Protein AF-A0A935GCS5-F1 (afdb_monomer_lite)

Sequence (72 aa):
MKVATPFQLLKSIFGLKGFEKGIFEMSGGYFIFDEIHAYDPEVIAQIKVLLEFAINHLNVKVCLMTTTLLLF

Secondary structure (DSSP, 8-state):
-----HHHHHHHHTT-TTHHHHHHHHTT-EEEESSGGGS-HHHHHHHHHHHHHHHHHH--EEEE--S-----

Foldseek 3Di:
DDDDQLVVLLCLVVPPVPSVVSLVVLAQEEAEAAALVVDDPVSNVSSVVSCVCCVVPRVYHYHYHHPDDPDD

Radius of gyration: 12.28 Å; chains: 1; bounding box: 30×30×26 Å

pLDDT: mean 76.07, std 10.16, range [42.31, 86.31]

Structure (mmCIF, N/CA/C/O backbone):
data_AF-A0A935GCS5-F1
#
_entry.id   AF-A0A935GCS5-F1
#
loop_
_atom_site.group_PDB
_atom_site.id
_atom_site.type_symbol
_atom_site.label_atom_id
_atom_site.label_alt_id
_atom_site.label_comp_id
_atom_site.label_asym_id
_atom_site.label_entity_id
_atom_site.label_seq_id
_atom_site.pdbx_PDB_ins_code
_atom_site.Cartn_x
_atom_site.Cartn_y
_atom_site.Cartn_z
_atom_site.occupancy
_atom_site.B_iso_or_equiv
_atom_site.auth_seq_id
_atom_site.auth_comp_id
_atom_site.auth_asym_id
_atom_site.auth_atom_id
_atom_site.pdbx_PDB_model_num
ATOM 1 N N . MET A 1 1 ? -13.459 -0.667 -4.742 1.00 51.72 1 MET A N 1
ATOM 2 C CA . MET A 1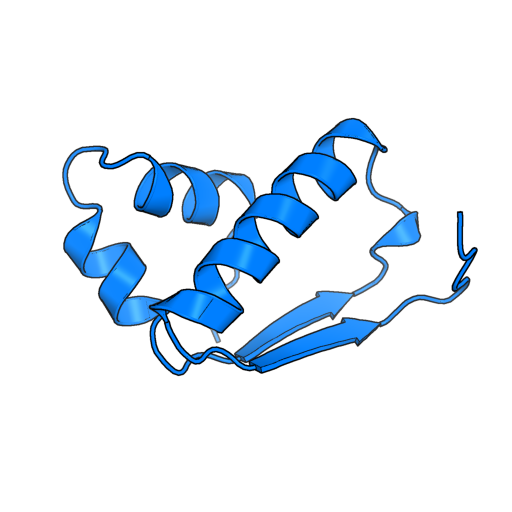 1 ? -12.050 -0.837 -5.153 1.00 51.72 1 MET A CA 1
ATOM 3 C C . MET A 1 1 ? -11.513 0.539 -5.513 1.00 51.72 1 MET A C 1
ATOM 5 O O . MET A 1 1 ? -12.034 1.146 -6.439 1.00 51.72 1 MET A O 1
ATOM 9 N N . LYS A 1 2 ? -10.597 1.089 -4.713 1.00 66.69 2 LYS A N 1
ATOM 10 C CA . LYS A 1 2 ? -10.024 2.427 -4.918 1.00 66.69 2 LYS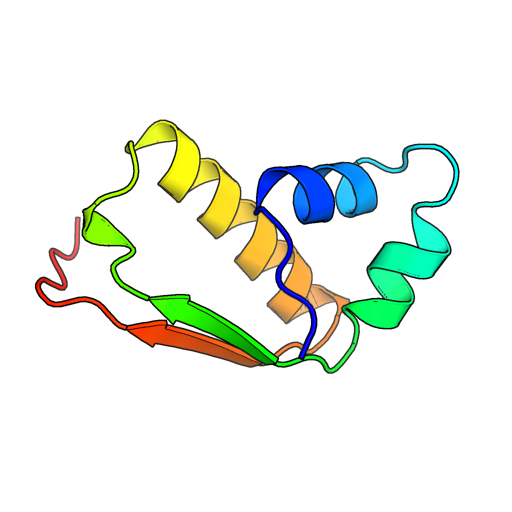 A CA 1
ATOM 11 C C . LYS A 1 2 ? -8.589 2.227 -5.387 1.00 66.69 2 LYS A C 1
ATOM 13 O O . LYS A 1 2 ? -7.829 1.551 -4.704 1.00 66.69 2 LYS A O 1
ATOM 18 N N . VAL A 1 3 ? -8.249 2.764 -6.551 1.00 66.56 3 VAL A N 1
ATOM 19 C CA . VAL A 1 3 ? -6.873 2.741 -7.052 1.00 66.56 3 VAL A CA 1
ATOM 20 C C . VAL A 1 3 ? -6.183 3.981 -6.501 1.00 66.56 3 VAL A C 1
ATOM 22 O O . VAL A 1 3 ? -6.634 5.099 -6.746 1.00 66.56 3 VAL A O 1
ATOM 25 N N . ALA A 1 4 ? -5.141 3.780 -5.705 1.00 72.06 4 ALA A N 1
ATOM 26 C CA . ALA A 1 4 ? -4.329 4.846 -5.137 1.00 72.06 4 ALA A CA 1
ATOM 27 C C . ALA A 1 4 ? -2.865 4.572 -5.463 1.00 72.06 4 ALA A C 1
ATOM 29 O O . ALA A 1 4 ? -2.434 3.419 -5.479 1.00 72.06 4 ALA A O 1
ATOM 30 N N . THR A 1 5 ? -2.097 5.626 -5.727 1.00 77.31 5 THR A N 1
ATOM 31 C CA . THR A 1 5 ? -0.662 5.463 -5.968 1.00 77.31 5 THR A CA 1
ATOM 32 C C . THR A 1 5 ? 0.085 5.282 -4.643 1.00 77.31 5 THR A C 1
ATOM 34 O O . THR A 1 5 ? -0.342 5.832 -3.621 1.00 77.31 5 THR A O 1
ATOM 37 N N . PRO A 1 6 ? 1.236 4.582 -4.635 1.00 73.88 6 PRO A N 1
ATOM 38 C CA . PRO A 1 6 ? 2.067 4.429 -3.439 1.00 73.88 6 PRO A CA 1
ATOM 39 C C . PRO A 1 6 ? 2.376 5.768 -2.766 1.00 73.88 6 PRO A C 1
ATOM 41 O O . PRO A 1 6 ? 2.319 5.888 -1.548 1.00 73.88 6 PRO A O 1
ATOM 44 N N . PHE A 1 7 ? 2.606 6.809 -3.569 1.00 75.94 7 PHE A N 1
ATOM 45 C CA . PHE A 1 7 ? 2.855 8.171 -3.106 1.00 75.94 7 PHE A CA 1
ATOM 46 C C . PHE A 1 7 ? 1.686 8.785 -2.332 1.00 75.94 7 PHE A C 1
ATOM 48 O O . PHE A 1 7 ? 1.909 9.543 -1.390 1.00 75.94 7 PHE A O 1
ATOM 55 N N . GLN A 1 8 ? 0.438 8.490 -2.710 1.00 76.44 8 GLN A N 1
ATOM 56 C CA . GLN A 1 8 ? -0.729 8.965 -1.963 1.00 76.44 8 GLN A CA 1
ATOM 57 C C . GLN A 1 8 ? -0.819 8.294 -0.596 1.00 76.44 8 GLN A C 1
ATOM 59 O O . GLN A 1 8 ? -1.117 8.965 0.389 1.00 76.44 8 GLN A O 1
ATOM 64 N N . LEU A 1 9 ? -0.508 6.999 -0.538 1.00 77.88 9 LEU A N 1
ATOM 65 C CA . LEU A 1 9 ? -0.484 6.248 0.708 1.00 77.88 9 LEU A CA 1
ATOM 66 C C . LEU A 1 9 ? 0.671 6.734 1.604 1.00 77.88 9 LEU A C 1
ATOM 68 O O . LEU A 1 9 ? 0.455 7.018 2.780 1.00 77.88 9 LEU A O 1
ATOM 72 N N . LEU A 1 10 ? 1.859 6.968 1.026 1.00 77.81 10 LEU A N 1
ATOM 73 C CA . LEU A 1 10 ? 3.008 7.572 1.710 1.00 77.81 10 LEU A CA 1
ATOM 74 C C . LEU A 1 10 ? 2.623 8.921 2.328 1.00 77.81 10 LEU A C 1
ATOM 76 O O . LEU A 1 10 ? 2.866 9.148 3.508 1.00 77.81 10 LEU A O 1
ATOM 80 N N . LYS A 1 11 ? 1.963 9.806 1.568 1.00 78.00 11 LYS A N 1
ATOM 81 C CA . LYS A 1 11 ? 1.512 11.115 2.073 1.00 78.00 11 LYS A CA 1
ATOM 82 C C . LYS A 1 11 ? 0.619 11.003 3.312 1.00 78.00 11 LYS A C 1
ATOM 84 O O . LYS A 1 11 ? 0.677 11.884 4.169 1.00 78.00 11 LYS A O 1
ATOM 89 N N . SER A 1 12 ? -0.181 9.943 3.422 1.00 74.75 12 SER A N 1
ATOM 90 C CA . SER A 1 12 ? -0.977 9.669 4.622 1.00 74.75 12 SER A CA 1
ATOM 91 C C . SER A 1 12 ? -0.149 9.105 5.783 1.00 74.75 12 SER A C 1
ATOM 93 O O . SER A 1 12 ? -0.519 9.307 6.927 1.00 74.75 12 SER A O 1
ATOM 95 N N . ILE A 1 13 ? 0.979 8.439 5.546 1.00 74.00 13 ILE A N 1
ATOM 96 C CA . ILE A 1 13 ? 1.874 7.996 6.632 1.00 74.00 13 ILE A CA 1
ATOM 97 C C . ILE A 1 13 ? 2.730 9.166 7.144 1.00 74.00 13 ILE A C 1
ATOM 99 O O . ILE A 1 13 ? 2.979 9.281 8.339 1.00 74.00 13 ILE A O 1
ATOM 103 N N . PHE A 1 14 ? 3.107 10.098 6.265 1.00 75.38 14 PHE A N 1
ATOM 104 C CA . PHE A 1 14 ? 3.913 11.282 6.597 1.00 75.38 14 PHE A CA 1
ATOM 105 C C . PHE A 1 14 ? 3.157 12.397 7.355 1.00 75.38 14 PHE A C 1
ATOM 107 O O . PHE A 1 14 ? 3.712 13.474 7.567 1.00 75.38 14 PHE A O 1
ATOM 114 N N . GLY A 1 15 ? 1.905 12.177 7.776 1.00 68.75 15 GLY A N 1
ATOM 115 C CA . GLY A 1 15 ? 1.195 13.101 8.673 1.00 68.75 15 GLY A CA 1
ATOM 116 C C . GLY A 1 15 ? 0.721 14.414 8.033 1.00 68.75 15 GLY A C 1
ATOM 117 O O . GLY A 1 15 ? 0.488 15.400 8.732 1.00 68.75 15 GLY A O 1
ATOM 118 N N . LEU A 1 16 ? 0.568 14.464 6.705 1.00 72.81 16 LEU A N 1
ATOM 119 C CA . LEU A 1 16 ? 0.033 15.644 6.012 1.00 72.81 16 LEU A CA 1
ATOM 120 C C . LEU A 1 16 ? -1.452 15.872 6.356 1.00 72.81 16 LEU A C 1
ATOM 122 O O . LEU A 1 16 ? -2.181 14.938 6.673 1.00 72.81 16 LEU A O 1
ATOM 126 N N . LYS A 1 17 ? -1.935 17.120 6.275 1.00 66.31 17 LYS A N 1
ATOM 127 C CA . LYS A 1 17 ? -3.327 17.496 6.611 1.00 66.31 17 LYS A CA 1
ATOM 128 C C . LYS A 1 17 ? -4.350 16.524 5.986 1.00 66.31 17 LYS A C 1
ATOM 130 O O . LYS A 1 17 ? -4.429 16.421 4.765 1.00 66.31 17 LYS A O 1
ATOM 135 N N . GLY A 1 18 ? -5.136 15.834 6.821 1.00 68.81 18 GLY A N 1
ATOM 136 C CA . GLY A 1 18 ? -6.103 14.810 6.388 1.00 68.81 18 GLY A CA 1
ATOM 137 C C . GLY A 1 18 ? -5.577 13.366 6.382 1.00 68.81 18 GLY A C 1
ATOM 138 O O . GLY A 1 18 ? -6.255 12.480 5.859 1.00 68.81 18 GLY A O 1
ATOM 139 N N . PHE A 1 19 ? -4.397 13.116 6.960 1.00 76.62 19 PHE A N 1
ATOM 140 C CA . PHE A 1 19 ? -3.779 11.791 7.029 1.00 76.62 19 PHE A CA 1
ATOM 141 C C . PHE A 1 19 ? -4.622 10.747 7.766 1.00 76.62 19 PHE A C 1
ATOM 143 O O . PHE A 1 19 ? -4.669 9.598 7.337 1.00 76.62 19 PHE A O 1
ATOM 150 N N . GLU A 1 20 ? -5.330 11.147 8.823 1.00 78.12 20 GLU A N 1
ATOM 151 C CA . GLU A 1 20 ? -6.129 10.251 9.669 1.00 78.12 20 GLU A CA 1
ATOM 152 C C . GLU A 1 20 ? -7.172 9.485 8.854 1.00 78.12 20 GLU A C 1
ATOM 154 O O . GLU A 1 20 ? -7.328 8.279 9.018 1.00 78.12 20 GLU A O 1
ATOM 159 N N . LYS A 1 21 ? -7.829 10.162 7.904 1.00 79.69 21 LYS A N 1
ATOM 160 C CA . LYS A 1 21 ? -8.813 9.534 7.018 1.00 79.69 21 LYS A CA 1
ATOM 161 C C . LYS A 1 21 ? -8.164 8.515 6.082 1.00 79.69 21 LYS A C 1
ATOM 163 O O . LYS A 1 21 ? -8.721 7.443 5.883 1.00 79.69 21 LYS A O 1
ATOM 168 N N . GLY A 1 22 ? -6.986 8.830 5.543 1.00 75.94 22 GLY A N 1
ATOM 169 C CA . GLY A 1 22 ? -6.237 7.914 4.682 1.00 75.94 22 GLY A CA 1
ATOM 170 C C . GLY A 1 22 ? -5.766 6.674 5.440 1.00 75.94 22 GLY A C 1
ATOM 171 O O . GLY A 1 22 ? -5.992 5.561 4.984 1.00 75.94 22 GLY A O 1
ATOM 172 N N . ILE A 1 23 ? -5.171 6.862 6.620 1.00 79.00 23 ILE A N 1
ATOM 173 C CA . ILE A 1 23 ? -4.740 5.787 7.527 1.00 79.00 23 ILE A CA 1
ATOM 174 C C . ILE A 1 23 ? -5.936 4.910 7.914 1.00 79.00 23 ILE A C 1
ATOM 176 O O . ILE A 1 23 ? -5.848 3.689 7.837 1.00 79.00 23 ILE A O 1
ATOM 180 N N . PHE A 1 24 ? -7.081 5.510 8.245 1.00 81.94 24 PHE A N 1
ATOM 181 C CA . PHE A 1 24 ? -8.291 4.765 8.585 1.00 81.94 24 PHE A CA 1
ATOM 182 C C . PHE A 1 24 ? -8.858 3.975 7.396 1.00 81.94 24 PHE A C 1
ATOM 184 O O . PHE A 1 24 ? -9.233 2.821 7.563 1.00 81.94 24 PHE A O 1
ATOM 191 N N . GLU A 1 25 ? -8.876 4.557 6.190 1.00 78.81 25 GLU A N 1
ATOM 192 C C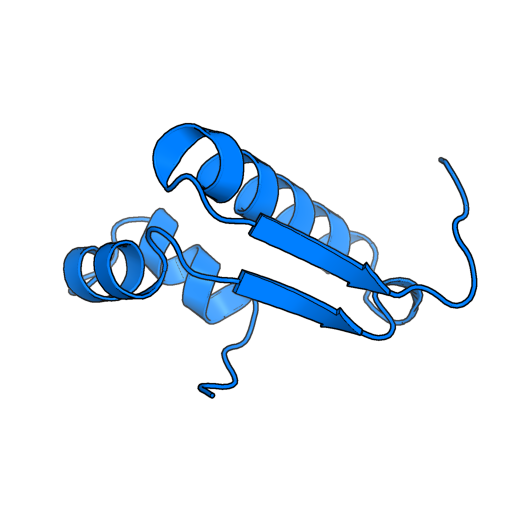A . GLU A 1 25 ? -9.277 3.854 4.960 1.00 78.81 25 GLU A CA 1
ATOM 193 C C . GLU A 1 25 ? -8.330 2.696 4.609 1.00 78.81 25 GLU A C 1
ATOM 195 O O . GLU A 1 25 ? -8.760 1.707 4.018 1.00 78.81 25 GLU A O 1
ATOM 200 N N . MET A 1 26 ? -7.044 2.825 4.940 1.00 77.56 26 MET A N 1
ATOM 201 C CA . MET A 1 26 ? -6.052 1.778 4.715 1.00 77.56 26 MET A CA 1
ATOM 202 C C . MET A 1 26 ? -6.127 0.672 5.762 1.00 77.56 26 MET A C 1
ATOM 204 O O . MET A 1 26 ? -5.847 -0.468 5.420 1.00 77.56 26 MET A O 1
ATOM 208 N N . SER A 1 27 ? -6.496 0.983 7.005 1.00 81.12 27 SER A N 1
ATOM 209 C CA . SER A 1 27 ? -6.534 0.030 8.118 1.00 81.12 27 SER A CA 1
ATOM 210 C C . SER A 1 27 ? -7.432 -1.171 7.817 1.00 81.12 27 SER A C 1
ATOM 212 O O . SER A 1 27 ? -8.595 -1.014 7.448 1.00 81.12 27 SER A O 1
ATOM 214 N N . GLY A 1 28 ? -6.888 -2.385 7.942 1.00 80.94 28 GLY A N 1
ATOM 215 C CA . GLY A 1 28 ? -7.595 -3.628 7.604 1.00 80.94 28 GLY A CA 1
ATOM 216 C C . GLY A 1 28 ? -7.911 -3.819 6.110 1.00 80.94 28 GLY A C 1
ATOM 217 O O . GLY A 1 28 ? -8.641 -4.743 5.748 1.00 80.94 28 GLY A O 1
ATOM 218 N N . GLY A 1 29 ? -7.378 -2.964 5.234 1.00 82.75 29 GLY A N 1
ATOM 219 C CA . GLY A 1 29 ? -7.483 -3.085 3.785 1.00 82.75 29 GLY A CA 1
ATOM 220 C C . GLY A 1 29 ? -6.596 -4.184 3.188 1.00 82.75 29 GLY A C 1
ATOM 221 O O . GLY A 1 29 ? -5.675 -4.707 3.820 1.00 82.75 29 GLY A O 1
ATOM 222 N N . TYR A 1 30 ? -6.876 -4.513 1.926 1.00 82.31 30 TYR A N 1
ATOM 223 C CA . TYR A 1 30 ? -6.029 -5.379 1.107 1.00 82.31 30 TYR A CA 1
ATOM 224 C C . TYR A 1 30 ? -5.291 -4.540 0.069 1.00 82.31 30 TYR A C 1
ATOM 226 O O . TYR A 1 30 ? -5.921 -3.878 -0.758 1.00 82.31 30 TYR A O 1
ATOM 234 N N . PHE A 1 31 ? -3.963 -4.600 0.093 1.00 83.31 31 PHE A N 1
ATOM 235 C CA . PHE A 1 31 ? -3.123 -4.017 -0.945 1.00 83.31 31 PHE A CA 1
ATOM 236 C C . PHE A 1 31 ? -2.741 -5.090 -1.950 1.00 83.31 31 PHE A C 1
ATOM 238 O O . PHE A 1 31 ? -2.234 -6.141 -1.569 1.00 83.31 31 PHE A O 1
ATOM 245 N N . ILE A 1 32 ? -2.980 -4.825 -3.229 1.00 81.50 32 ILE A N 1
ATOM 246 C CA . ILE A 1 32 ? -2.590 -5.712 -4.322 1.00 81.50 32 ILE A CA 1
ATOM 247 C C . ILE A 1 32 ? -1.666 -4.902 -5.220 1.00 81.50 32 ILE A C 1
ATOM 249 O O . ILE A 1 32 ? -2.092 -3.893 -5.783 1.00 81.50 32 ILE A O 1
ATOM 253 N N . PHE A 1 33 ? -0.408 -5.319 -5.302 1.00 80.62 33 PHE A N 1
ATOM 254 C CA . PHE A 1 33 ? 0.555 -4.762 -6.243 1.00 80.62 33 PHE A CA 1
ATOM 255 C C . PHE A 1 33 ? 0.765 -5.782 -7.348 1.00 80.62 33 PHE A C 1
ATOM 257 O O . PHE A 1 33 ? 1.237 -6.888 -7.084 1.00 80.62 33 PHE A O 1
ATOM 264 N N . ASP A 1 34 ? 0.384 -5.393 -8.556 1.00 74.75 34 ASP A N 1
ATOM 265 C CA . ASP A 1 34 ? 0.612 -6.163 -9.770 1.00 74.75 34 ASP A CA 1
ATOM 266 C C . ASP A 1 34 ? 1.861 -5.624 -10.473 1.00 74.75 34 ASP A C 1
ATOM 268 O O . ASP A 1 34 ? 2.123 -4.419 -10.424 1.00 74.75 34 ASP A O 1
ATOM 272 N N . GLU A 1 35 ? 2.651 -6.507 -11.078 1.00 77.31 35 GLU A N 1
ATOM 273 C CA . GLU A 1 35 ? 3.859 -6.153 -11.835 1.00 77.31 35 GLU A CA 1
ATOM 274 C C . GLU A 1 35 ? 4.867 -5.287 -11.051 1.00 77.31 35 GLU A C 1
ATOM 276 O O . GLU A 1 35 ? 5.485 -4.364 -11.585 1.00 77.31 35 GLU A O 1
ATOM 281 N N . ILE A 1 36 ? 5.093 -5.601 -9.767 1.00 74.81 36 ILE A N 1
ATOM 282 C CA . ILE A 1 36 ? 5.989 -4.805 -8.902 1.00 74.81 36 ILE A CA 1
ATOM 283 C C . ILE A 1 36 ? 7.434 -4.690 -9.440 1.00 74.81 36 ILE A C 1
ATOM 285 O O . ILE A 1 36 ? 8.152 -3.761 -9.085 1.00 74.81 36 ILE A O 1
ATOM 289 N N . HIS A 1 37 ? 7.853 -5.594 -10.332 1.00 70.62 37 HIS A N 1
ATOM 290 C CA . HIS A 1 37 ? 9.171 -5.576 -10.972 1.00 70.62 37 HIS A CA 1
ATOM 291 C C . HIS A 1 37 ? 9.343 -4.485 -12.045 1.00 70.62 37 HIS A C 1
ATOM 293 O O . HIS A 1 37 ? 10.475 -4.177 -12.407 1.00 70.62 37 HIS A O 1
ATOM 299 N N . ALA A 1 38 ? 8.253 -3.920 -12.570 1.00 74.94 38 ALA A N 1
ATOM 300 C CA . ALA A 1 38 ? 8.303 -2.852 -13.570 1.00 74.94 38 ALA A CA 1
ATOM 301 C C . ALA A 1 38 ? 8.543 -1.464 -12.945 1.00 74.94 38 ALA A C 1
ATOM 303 O O . ALA A 1 38 ? 8.723 -0.483 -13.665 1.00 74.94 38 ALA A O 1
ATOM 304 N N . TYR A 1 39 ? 8.522 -1.370 -11.612 1.00 75.25 39 TYR A N 1
ATOM 305 C CA . TYR A 1 39 ? 8.755 -0.129 -10.884 1.00 75.25 39 TYR A CA 1
ATOM 306 C C . TYR A 1 39 ? 10.248 0.113 -10.669 1.00 75.25 39 TYR A C 1
ATOM 308 O O . TYR A 1 39 ? 11.010 -0.814 -10.399 1.00 75.25 39 TYR A O 1
ATOM 316 N N . ASP A 1 40 ? 10.651 1.383 -10.719 1.00 81.56 40 ASP A N 1
ATOM 317 C CA . ASP A 1 40 ? 12.013 1.786 -10.383 1.00 81.56 40 ASP A CA 1
ATOM 318 C C . ASP A 1 40 ? 12.415 1.329 -8.965 1.00 81.56 40 ASP A C 1
ATOM 320 O O . ASP A 1 40 ? 11.582 1.348 -8.047 1.00 81.56 40 ASP A O 1
ATOM 324 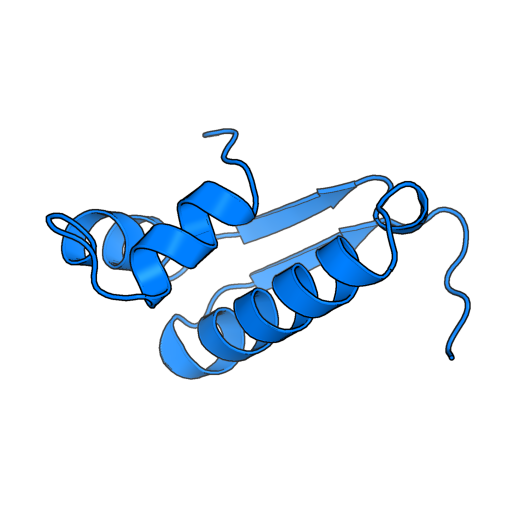N N . PRO A 1 41 ? 13.698 0.989 -8.734 1.00 82.56 41 PRO A N 1
ATOM 325 C CA . PRO A 1 41 ? 14.195 0.549 -7.428 1.00 82.56 41 PRO A CA 1
ATOM 326 C C . PRO A 1 41 ? 13.876 1.532 -6.292 1.00 82.56 41 PRO A C 1
ATOM 328 O O . PRO A 1 41 ? 13.578 1.122 -5.169 1.00 82.56 41 PRO A O 1
ATOM 331 N N . GLU A 1 42 ? 13.891 2.834 -6.588 1.00 83.88 42 GLU A N 1
ATOM 332 C CA . GLU A 1 42 ? 13.531 3.893 -5.641 1.00 83.88 42 GLU A CA 1
ATOM 333 C C . GLU A 1 42 ? 12.066 3.787 -5.192 1.00 83.88 42 GLU A C 1
ATOM 335 O O . GLU A 1 42 ? 11.754 3.924 -4.006 1.00 83.88 42 GLU A O 1
ATOM 340 N N . VAL A 1 43 ? 11.163 3.479 -6.126 1.00 82.69 43 VAL A N 1
ATOM 341 C CA . VAL A 1 43 ? 9.732 3.305 -5.852 1.00 82.69 43 VAL A CA 1
ATOM 342 C C . VAL A 1 43 ? 9.496 2.010 -5.078 1.00 82.69 43 VAL A C 1
ATOM 344 O O . VAL A 1 43 ? 8.712 2.003 -4.130 1.00 82.69 43 VAL A O 1
ATOM 347 N N . ILE A 1 44 ? 10.215 0.932 -5.408 1.00 82.88 44 ILE A N 1
ATOM 348 C CA . ILE A 1 44 ? 10.162 -0.332 -4.657 1.00 82.88 44 ILE A CA 1
ATOM 349 C C . ILE A 1 44 ? 10.589 -0.114 -3.200 1.00 82.88 44 ILE A C 1
ATOM 351 O O . ILE A 1 44 ? 9.921 -0.608 -2.291 1.00 82.88 44 ILE A O 1
ATOM 355 N N . ALA A 1 45 ? 11.650 0.661 -2.950 1.00 85.88 45 ALA A N 1
ATOM 356 C CA . ALA A 1 45 ? 12.090 0.983 -1.593 1.00 85.88 45 ALA A CA 1
ATOM 357 C C . ALA A 1 45 ? 11.013 1.753 -0.805 1.00 85.88 45 ALA A C 1
ATOM 359 O O . ALA A 1 45 ? 10.731 1.420 0.348 1.00 85.88 45 ALA A O 1
ATOM 360 N N . GLN A 1 46 ? 10.356 2.732 -1.435 1.00 84.56 46 GLN A N 1
ATOM 361 C CA . GLN A 1 46 ? 9.242 3.469 -0.829 1.00 84.56 46 GLN A CA 1
ATOM 362 C C . GLN A 1 46 ? 8.038 2.564 -0.538 1.00 84.56 46 GLN A C 1
ATOM 364 O O . GLN A 1 46 ? 7.469 2.626 0.553 1.00 84.56 46 GLN A O 1
ATOM 369 N N . ILE A 1 47 ? 7.671 1.698 -1.488 1.00 83.88 47 ILE A N 1
ATOM 370 C CA . ILE A 1 47 ? 6.608 0.699 -1.329 1.00 83.88 47 ILE A CA 1
ATOM 371 C C . ILE A 1 47 ? 6.946 -0.238 -0.165 1.00 83.88 47 ILE A C 1
ATOM 373 O O . ILE A 1 47 ? 6.093 -0.470 0.686 1.00 83.88 47 ILE A O 1
ATOM 377 N N . LYS A 1 48 ? 8.188 -0.719 -0.057 1.00 85.31 48 LYS A N 1
ATOM 378 C CA . LYS A 1 48 ? 8.626 -1.602 1.034 1.00 85.31 48 LYS A CA 1
ATOM 379 C C . LYS A 1 48 ? 8.416 -0.965 2.410 1.00 85.31 48 LYS A C 1
ATOM 381 O O . LYS A 1 48 ? 7.811 -1.595 3.272 1.00 85.31 48 LYS A O 1
ATOM 386 N N . VAL A 1 49 ? 8.852 0.283 2.597 1.00 86.31 49 VAL A N 1
ATOM 387 C CA . VAL A 1 49 ? 8.656 1.025 3.859 1.00 86.31 49 VAL A CA 1
ATOM 388 C C . VAL A 1 49 ? 7.166 1.231 4.150 1.00 86.31 49 VAL A C 1
ATOM 390 O O . VAL A 1 49 ? 6.726 1.074 5.288 1.00 86.31 49 VAL A O 1
ATOM 393 N N . LEU A 1 50 ? 6.369 1.528 3.120 1.00 84.88 50 LEU A N 1
ATOM 394 C CA . LEU A 1 50 ? 4.920 1.659 3.248 1.00 84.88 50 LEU A CA 1
ATOM 395 C C . LEU A 1 50 ? 4.255 0.354 3.699 1.00 84.88 50 LEU A C 1
ATOM 397 O O . LEU A 1 50 ? 3.445 0.376 4.625 1.00 84.88 50 LEU A O 1
ATOM 401 N N . LEU A 1 51 ? 4.582 -0.769 3.056 1.00 83.44 51 LEU A N 1
ATOM 402 C CA . LEU A 1 51 ? 4.064 -2.084 3.429 1.00 83.44 51 LEU A CA 1
ATOM 403 C C . LEU A 1 51 ? 4.460 -2.438 4.854 1.00 83.44 51 LEU A C 1
ATOM 405 O O . LEU A 1 51 ? 3.614 -2.901 5.607 1.00 83.44 51 LEU A O 1
ATOM 409 N N . GLU A 1 52 ? 5.724 -2.231 5.222 1.00 86.12 52 GLU A N 1
ATOM 410 C CA . GLU A 1 52 ? 6.216 -2.538 6.562 1.00 86.12 52 GLU A CA 1
ATOM 411 C C . GLU A 1 52 ? 5.436 -1.748 7.615 1.00 86.12 52 GLU A C 1
ATOM 413 O O . GLU A 1 52 ? 4.932 -2.330 8.577 1.00 86.12 52 GLU A O 1
ATOM 418 N N . PHE A 1 53 ? 5.235 -0.448 7.394 1.00 85.19 53 PHE A N 1
ATOM 419 C CA . PHE A 1 53 ? 4.414 0.373 8.275 1.00 85.19 53 PHE A CA 1
ATOM 420 C C . PHE A 1 53 ? 2.965 -0.126 8.328 1.00 85.19 53 PHE A C 1
ATOM 422 O O . PHE A 1 53 ? 2.388 -0.275 9.404 1.00 85.19 53 PHE A O 1
ATOM 429 N N . ALA A 1 54 ? 2.370 -0.415 7.173 1.00 84.62 54 ALA A N 1
ATOM 430 C CA . ALA A 1 54 ? 0.973 -0.799 7.101 1.00 84.62 54 ALA A CA 1
ATOM 431 C C . ALA A 1 54 ? 0.725 -2.190 7.723 1.00 84.62 54 ALA A C 1
ATOM 433 O O . ALA A 1 54 ? -0.223 -2.379 8.483 1.00 84.62 54 ALA A O 1
ATOM 434 N N . ILE A 1 55 ? 1.589 -3.170 7.488 1.00 84.88 55 ILE A N 1
ATOM 435 C CA . ILE A 1 55 ? 1.452 -4.508 8.075 1.00 84.88 55 ILE A CA 1
ATOM 436 C C . ILE A 1 55 ? 1.595 -4.435 9.602 1.00 84.88 55 ILE A C 1
ATOM 438 O O . ILE A 1 55 ? 0.773 -5.013 10.315 1.00 84.88 55 ILE A O 1
ATOM 442 N N . ASN A 1 56 ? 2.583 -3.684 10.104 1.00 85.56 56 ASN A N 1
ATOM 443 C CA . ASN A 1 56 ? 2.855 -3.592 11.540 1.00 85.56 56 ASN A CA 1
ATOM 444 C C . ASN A 1 56 ? 1.830 -2.740 12.307 1.00 85.56 56 ASN A C 1
ATOM 446 O O . ASN A 1 56 ? 1.448 -3.109 13.415 1.00 85.56 56 ASN A O 1
ATOM 450 N N . HIS A 1 57 ? 1.373 -1.617 11.742 1.00 84.06 57 HIS A N 1
ATOM 451 C CA . HIS A 1 57 ? 0.514 -0.659 12.454 1.00 84.06 57 HIS A CA 1
ATOM 452 C C . HIS A 1 57 ? -0.961 -0.695 12.038 1.00 84.06 57 HIS A C 1
ATOM 454 O O . HIS A 1 57 ? -1.822 -0.316 12.828 1.00 84.06 57 HIS A O 1
ATOM 460 N N . LEU A 1 58 ? -1.266 -1.128 10.813 1.00 82.38 58 LEU A N 1
ATOM 461 C CA . LEU A 1 58 ? -2.605 -1.057 10.208 1.00 82.38 58 LEU A CA 1
ATOM 462 C C . LEU A 1 58 ? -3.248 -2.436 9.990 1.00 82.38 58 LEU A C 1
ATOM 464 O O . LEU A 1 58 ? -4.377 -2.514 9.507 1.00 82.38 58 LEU A O 1
ATOM 468 N N . ASN A 1 59 ? -2.543 -3.520 10.340 1.00 84.12 59 ASN A N 1
ATOM 469 C CA . ASN A 1 59 ? -2.979 -4.912 10.166 1.00 84.12 59 ASN A CA 1
ATOM 470 C C . ASN A 1 59 ? -3.468 -5.230 8.740 1.00 84.12 59 ASN A C 1
ATOM 472 O O . ASN A 1 59 ? -4.397 -6.010 8.532 1.00 84.12 59 ASN A O 1
ATOM 476 N N . VAL A 1 60 ? -2.861 -4.598 7.737 1.00 85.69 60 VAL A N 1
ATOM 477 C CA . VAL A 1 60 ? -3.261 -4.800 6.343 1.00 85.69 60 VAL A CA 1
ATOM 478 C C . VAL A 1 60 ? -2.661 -6.066 5.774 1.00 85.69 60 VAL A C 1
ATOM 480 O O . VAL A 1 60 ? -1.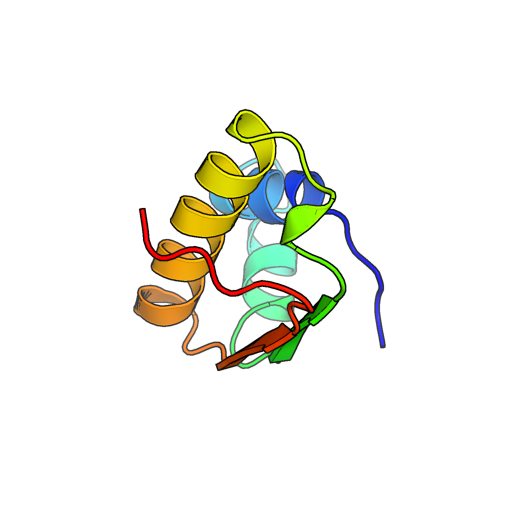558 -6.484 6.131 1.00 85.69 60 VAL A O 1
ATOM 483 N N . LYS A 1 61 ? -3.382 -6.657 4.829 1.00 82.44 61 LYS A N 1
ATOM 484 C CA . LYS A 1 61 ? -2.890 -7.795 4.062 1.00 82.44 61 LYS A CA 1
ATOM 485 C C . LYS A 1 61 ? -2.390 -7.311 2.720 1.00 82.44 61 LYS A C 1
ATOM 487 O O . LYS A 1 61 ? -3.076 -6.564 2.026 1.00 82.44 61 LYS A O 1
ATOM 492 N N . VAL A 1 62 ? -1.197 -7.755 2.351 1.00 82.56 62 VAL A N 1
ATOM 493 C CA . 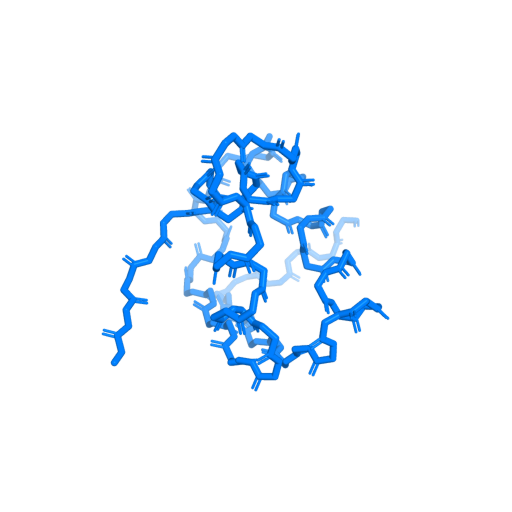VAL A 1 62 ? -0.570 -7.348 1.099 1.00 82.56 62 VAL A CA 1
ATOM 494 C C . VAL A 1 62 ? -0.362 -8.565 0.217 1.00 82.56 62 VAL A C 1
ATOM 496 O O . VAL A 1 62 ? 0.133 -9.595 0.668 1.00 82.56 62 VAL A O 1
ATOM 499 N N . CYS A 1 63 ? -0.768 -8.441 -1.038 1.00 81.81 63 CYS A N 1
ATOM 500 C CA . CYS A 1 63 ? -0.567 -9.417 -2.088 1.00 81.81 63 CYS A CA 1
ATOM 501 C C . CYS A 1 63 ? 0.361 -8.794 -3.129 1.00 81.81 63 CYS A C 1
ATOM 503 O O . CYS A 1 63 ? 0.033 -7.774 -3.736 1.00 81.81 63 CYS A O 1
ATOM 505 N N . LEU A 1 64 ? 1.539 -9.389 -3.287 1.00 76.88 64 LEU A N 1
ATOM 506 C CA . LEU A 1 64 ? 2.508 -9.004 -4.302 1.00 76.88 64 LEU A CA 1
ATOM 507 C C . LEU A 1 64 ? 2.443 -10.040 -5.420 1.00 76.88 64 LEU A C 1
ATOM 509 O O . LEU A 1 64 ? 2.740 -11.213 -5.190 1.00 76.88 64 LEU A O 1
ATOM 513 N N . MET A 1 65 ? 2.051 -9.607 -6.612 1.00 75.31 65 MET A N 1
ATOM 514 C CA . MET A 1 65 ? 2.123 -10.404 -7.828 1.00 75.31 65 MET A CA 1
ATOM 515 C C . MET A 1 65 ? 3.314 -9.903 -8.644 1.00 75.31 65 MET A C 1
ATOM 517 O O . MET A 1 65 ? 3.420 -8.724 -8.975 1.00 75.31 65 MET A O 1
ATOM 521 N N . THR A 1 66 ? 4.266 -10.796 -8.907 1.00 66.06 66 THR A N 1
ATOM 522 C CA . THR A 1 66 ? 5.414 -10.512 -9.766 1.00 66.06 66 THR A CA 1
ATOM 523 C C . THR A 1 66 ? 5.638 -11.670 -10.721 1.00 66.06 66 THR A C 1
ATOM 525 O O . THR A 1 66 ? 5.587 -12.831 -10.316 1.00 66.06 66 THR A O 1
ATOM 528 N N . THR A 1 67 ? 5.932 -11.344 -11.978 1.00 60.12 67 THR A N 1
ATOM 529 C CA . THR A 1 67 ? 6.399 -12.311 -12.977 1.00 60.12 67 THR A CA 1
ATOM 530 C C . THR A 1 67 ? 7.817 -12.819 -12.661 1.00 60.12 67 THR A C 1
ATOM 532 O O . THR A 1 67 ? 8.158 -13.950 -13.002 1.00 60.12 67 THR A O 1
ATOM 535 N N . THR A 1 68 ? 8.621 -12.045 -11.918 1.00 53.69 68 THR A N 1
ATOM 536 C CA . THR A 1 68 ? 9.997 -12.418 -11.550 1.00 53.69 68 THR A CA 1
ATOM 537 C C . THR A 1 68 ? 10.274 -12.025 -10.098 1.00 53.69 68 THR A C 1
ATOM 539 O O . THR A 1 68 ? 10.395 -10.844 -9.772 1.00 53.69 68 THR A O 1
ATOM 542 N N . LEU A 1 69 ? 10.355 -13.002 -9.191 1.00 53.25 69 LEU A N 1
ATOM 543 C CA . LEU A 1 69 ? 10.743 -12.776 -7.794 1.00 53.25 69 LEU A CA 1
ATOM 544 C C . LEU A 1 69 ? 12.274 -12.890 -7.686 1.00 53.25 69 LEU A C 1
ATOM 546 O O . LEU A 1 69 ? 12.802 -13.899 -7.225 1.00 53.25 69 LEU A O 1
ATOM 550 N N . LEU A 1 70 ? 13.000 -11.881 -8.176 1.00 44.47 70 LEU A N 1
ATOM 551 C CA . LEU A 1 70 ? 14.435 -11.765 -7.904 1.00 44.47 70 LEU A CA 1
ATOM 552 C C . LEU A 1 70 ? 14.598 -11.333 -6.440 1.00 44.47 70 LEU A C 1
ATOM 554 O O . LEU A 1 70 ? 14.432 -10.164 -6.100 1.00 44.47 70 LEU A O 1
ATOM 558 N N . LEU A 1 71 ? 14.853 -12.312 -5.570 1.00 44.84 71 LEU A N 1
ATOM 559 C CA . LEU A 1 71 ? 15.341 -12.096 -4.210 1.00 44.84 71 LEU A CA 1
ATOM 560 C C . LEU A 1 71 ? 16.737 -11.464 -4.306 1.00 44.84 71 LEU A C 1
ATOM 562 O O . LEU A 1 71 ? 17.707 -12.171 -4.580 1.00 44.84 71 LEU A O 1
ATOM 566 N N . PHE A 1 72 ? 16.812 -10.145 -4.132 1.00 42.31 72 PHE A N 1
ATOM 567 C CA . PHE A 1 72 ? 18.058 -9.431 -3.846 1.00 42.31 72 PHE A CA 1
ATOM 568 C C . PHE A 1 72 ? 18.269 -9.340 -2.335 1.00 42.31 72 PHE A C 1
ATOM 570 O O . PHE A 1 72 ? 17.272 -9.073 -1.619 1.00 42.31 72 PHE A O 1
#